Protein AF-A0A6B3EQY2-F1 (afdb_monomer)

Secondary structure (DSSP, 8-state):
-HHHHHHH-PPSSS-GGG--HHHHHHHHHHH-TTEEEEEEEEETTTEEEEEEEE--EEEEEEETTEEEEEETTS-EEEE-

Radius of gyration: 15.57 Å; Cα contacts (8 Å, |Δi|>4): 117; chains: 1; bounding box: 30×20×50 Å

Nearest PDB structures (foldseek):
  6h9o-assembly1_A  TM=8.066E-01  e=1.397E-03  Escherichia coli K-12
  2vh1-assembly1_A  TM=7.447E-01  e=1.586E-03  Escherichia coli
  8hhh-assembly1_Q  TM=7.662E-01  e=1.920E-03  Escherichia coli K-12
  2vh1-assembly2_B  TM=7.773E-01  e=1.920E-03  Escherichia coli
  6h9o-assembly2_C  TM=7.892E-01  e=4.395E-03  Escherichia coli K-12

Solvent-accessible surface area (backbone atoms only — not comparable to full-atom values): 4844 Å² total; per-residue (Å²): 108,71,66,57,55,63,45,37,57,74,77,78,96,58,63,73,87,76,57,62,41,65,64,30,30,54,47,25,54,74,68,36,59,55,42,68,46,61,47,53,44,82,37,80,96,82,45,72,44,78,48,76,42,70,57,57,70,74,45,76,45,82,58,93,95,29,38,38,33,21,30,90,85,70,49,76,47,49,75,88

Structure (mmCIF, N/CA/C/O backbone):
data_AF-A0A6B3EQY2-F1
#
_entry.id   AF-A0A6B3EQY2-F1
#
loop_
_atom_site.group_PDB
_atom_site.id
_atom_site.type_symbol
_atom_site.label_atom_id
_atom_site.label_alt_id
_atom_site.label_comp_id
_atom_site.label_asym_id
_atom_site.label_entity_id
_atom_site.label_seq_id
_atom_site.pdbx_PDB_ins_code
_atom_site.Cartn_x
_atom_site.Cartn_y
_atom_site.Cartn_z
_atom_site.occupancy
_atom_site.B_iso_or_equiv
_atom_site.auth_seq_id
_atom_site.auth_comp_id
_atom_site.auth_asym_id
_atom_site.auth_atom_id
_atom_site.pdbx_PDB_model_num
ATOM 1 N N . ARG A 1 1 ? -2.409 9.837 -2.649 1.00 77.44 1 ARG A N 1
ATOM 2 C CA . ARG A 1 1 ? -1.664 9.649 -3.927 1.00 77.44 1 ARG A CA 1
ATOM 3 C C . ARG A 1 1 ? -0.147 9.641 -3.742 1.00 77.44 1 ARG A C 1
ATOM 5 O O . ARG A 1 1 ? 0.432 8.589 -3.946 1.00 77.44 1 ARG A O 1
ATOM 12 N N . ARG A 1 2 ? 0.498 10.753 -3.342 1.00 87.50 2 ARG A N 1
ATOM 13 C CA . ARG A 1 2 ? 1.972 10.815 -3.200 1.00 87.50 2 ARG A CA 1
ATOM 14 C C . ARG A 1 2 ? 2.528 9.739 -2.256 1.00 87.50 2 ARG A C 1
ATOM 16 O O . ARG A 1 2 ? 3.543 9.133 -2.559 1.00 87.50 2 ARG A O 1
ATOM 23 N N . GLU A 1 3 ? 1.832 9.478 -1.154 1.00 89.31 3 GLU A N 1
ATOM 24 C CA . GLU A 1 3 ? 2.178 8.411 -0.207 1.00 89.31 3 GLU A CA 1
ATOM 25 C C . GLU A 1 3 ? 2.225 7.023 -0.872 1.00 89.31 3 GLU A C 1
ATOM 27 O O . GL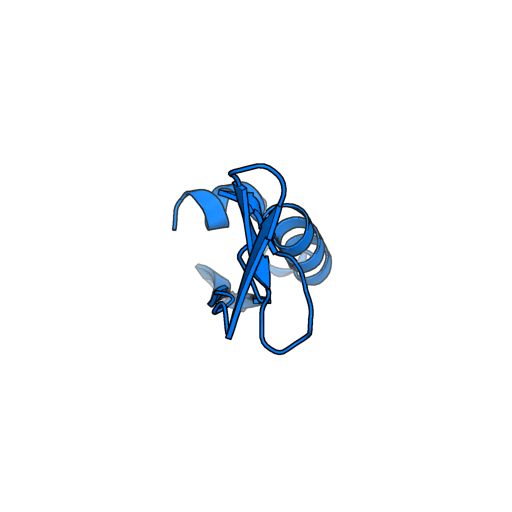U A 1 3 ? 3.203 6.302 -0.713 1.00 89.31 3 GLU A O 1
ATOM 32 N N . VAL A 1 4 ? 1.223 6.686 -1.695 1.00 90.31 4 VAL A N 1
ATOM 33 C CA . VAL A 1 4 ? 1.178 5.424 -2.458 1.00 90.31 4 VAL A CA 1
ATOM 34 C C . VAL A 1 4 ? 2.356 5.325 -3.424 1.00 90.31 4 VAL A C 1
ATOM 36 O O . VAL A 1 4 ? 3.043 4.310 -3.457 1.00 90.31 4 VAL A O 1
ATOM 39 N N . GLU A 1 5 ? 2.628 6.387 -4.181 1.00 91.00 5 GLU A N 1
ATOM 40 C CA . GLU A 1 5 ? 3.748 6.422 -5.130 1.00 91.00 5 GLU A CA 1
ATOM 41 C C . GLU A 1 5 ? 5.102 6.244 -4.410 1.00 91.00 5 GLU A C 1
ATOM 43 O O . GLU A 1 5 ? 5.964 5.502 -4.881 1.00 91.00 5 GLU A O 1
ATOM 48 N N . GLN A 1 6 ? 5.271 6.857 -3.233 1.00 91.31 6 GLN A N 1
ATOM 49 C CA . GLN A 1 6 ? 6.469 6.717 -2.395 1.00 91.31 6 GLN A CA 1
ATOM 50 C C . GLN A 1 6 ? 6.601 5.335 -1.747 1.00 91.31 6 GLN A C 1
ATOM 52 O O . GLN A 1 6 ? 7.718 4.839 -1.576 1.00 91.31 6 GLN A O 1
ATOM 57 N N . ALA A 1 7 ? 5.483 4.723 -1.356 1.00 91.81 7 ALA A N 1
ATOM 58 C CA . ALA A 1 7 ? 5.462 3.385 -0.782 1.00 91.81 7 ALA A CA 1
ATOM 59 C C . ALA A 1 7 ? 5.844 2.328 -1.821 1.00 91.81 7 ALA A C 1
ATOM 61 O O . ALA A 1 7 ? 6.680 1.475 -1.526 1.00 91.81 7 ALA A O 1
ATOM 62 N N . VAL A 1 8 ? 5.269 2.439 -3.024 1.00 91.88 8 VAL A N 1
ATOM 63 C CA . VAL A 1 8 ? 5.548 1.569 -4.172 1.00 91.88 8 VAL A CA 1
ATOM 64 C C . VAL A 1 8 ? 6.994 1.729 -4.632 1.00 91.88 8 VAL A C 1
ATOM 66 O O . VAL A 1 8 ? 7.651 0.728 -4.879 1.00 91.88 8 VAL A O 1
ATOM 69 N N . ALA A 1 9 ? 7.505 2.963 -4.722 1.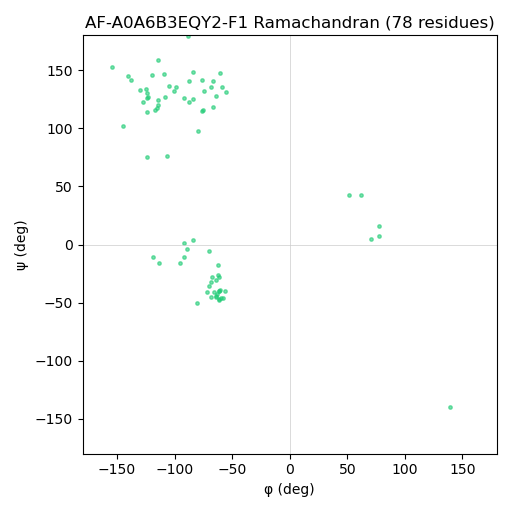00 90.75 9 ALA A N 1
ATOM 70 C CA . ALA A 1 9 ? 8.886 3.245 -5.127 1.00 90.75 9 ALA A CA 1
ATOM 71 C C . ALA A 1 9 ? 9.293 2.556 -6.451 1.00 90.75 9 ALA A C 1
ATOM 73 O O . ALA A 1 9 ? 10.394 2.019 -6.579 1.00 90.75 9 ALA A O 1
ATOM 74 N N . ALA A 1 10 ? 8.396 2.574 -7.447 1.00 91.38 10 ALA A N 1
ATOM 75 C CA . ALA A 1 10 ? 8.640 1.941 -8.741 1.00 91.38 10 ALA A CA 1
ATOM 76 C C . ALA A 1 10 ? 9.891 2.531 -9.428 1.00 91.38 10 ALA A C 1
ATOM 78 O O . ALA A 1 10 ? 10.040 3.763 -9.471 1.00 91.38 10 ALA A O 1
ATOM 79 N N . PRO A 1 11 ? 10.767 1.683 -10.001 1.00 90.75 11 PRO A N 1
ATOM 80 C CA . PRO A 1 11 ? 12.015 2.129 -10.603 1.00 90.75 11 PRO A CA 1
ATOM 81 C C . PRO A 1 11 ? 11.748 3.039 -11.807 1.00 90.75 11 PRO A C 1
ATOM 83 O O . PRO A 1 11 ? 10.995 2.700 -12.721 1.00 90.75 11 PRO A O 1
ATOM 86 N N . GLN A 1 12 ? 12.380 4.211 -11.805 1.00 90.75 12 GLN A N 1
ATOM 87 C CA . GLN A 1 12 ? 12.252 5.201 -12.874 1.00 90.75 12 GLN A CA 1
ATOM 88 C C . GLN A 1 12 ? 13.276 4.932 -13.981 1.00 90.75 12 GLN A C 1
ATOM 90 O O . GLN A 1 12 ? 14.413 4.556 -13.703 1.00 90.75 12 GLN A O 1
ATOM 95 N N . GLY A 1 13 ? 12.876 5.113 -15.242 1.00 89.88 13 GLY A N 1
ATOM 96 C CA . GLY A 1 13 ? 13.759 4.941 -16.406 1.00 89.88 13 GLY A CA 1
ATOM 97 C C . GLY A 1 13 ? 14.160 3.494 -16.724 1.00 89.88 13 GLY A C 1
ATOM 98 O O . GLY A 1 13 ? 14.953 3.270 -17.633 1.00 89.88 13 GLY A O 1
ATOM 99 N N . SER A 1 14 ? 13.620 2.510 -16.001 1.00 90.81 14 SER A N 1
ATOM 100 C CA . SER A 1 14 ? 13.863 1.089 -16.268 1.00 90.81 14 SER A CA 1
ATOM 101 C C . SER A 1 14 ? 12.921 0.550 -17.353 1.00 90.81 14 SER A C 1
ATOM 103 O O . SER A 1 14 ? 11.773 1.000 -17.435 1.00 90.81 14 SER A O 1
ATOM 105 N N . PRO A 1 15 ? 13.350 -0.434 -18.167 1.00 93.75 15 PRO A N 1
ATOM 106 C CA . PRO A 1 15 ? 12.459 -1.120 -19.095 1.00 93.75 15 PRO A CA 1
ATOM 107 C C . PRO A 1 15 ? 11.257 -1.721 -18.362 1.00 93.75 15 PRO A C 1
ATOM 109 O O . PRO A 1 15 ? 11.413 -2.440 -17.379 1.00 93.75 15 PRO A O 1
ATOM 112 N N . LEU A 1 16 ? 10.040 -1.488 -18.854 1.00 93.88 16 LEU A N 1
ATOM 113 C CA . LEU A 1 16 ? 8.831 -1.935 -18.152 1.00 93.88 16 LEU A CA 1
ATOM 114 C C . LEU A 1 16 ? 8.759 -3.469 -18.001 1.00 93.88 16 LEU A C 1
ATOM 116 O O . LEU A 1 16 ? 8.187 -3.978 -17.038 1.00 93.88 16 LEU A O 1
ATOM 120 N N . ILE A 1 17 ? 9.402 -4.210 -18.910 1.00 94.31 17 ILE A N 1
ATOM 121 C CA . ILE A 1 17 ? 9.515 -5.673 -18.846 1.00 94.31 17 ILE A CA 1
ATOM 122 C C . ILE A 1 17 ? 10.317 -6.158 -17.631 1.00 94.31 17 ILE A C 1
ATOM 124 O O . ILE A 1 17 ? 10.015 -7.221 -17.103 1.00 94.31 17 ILE A O 1
ATOM 128 N N . SER A 1 18 ? 11.295 -5.382 -17.155 1.00 93.38 18 SER A N 1
ATOM 129 C CA . SER A 1 18 ? 12.137 -5.757 -16.013 1.00 93.38 18 SER A CA 1
ATOM 130 C C . SER A 1 18 ? 11.560 -5.324 -14.665 1.00 93.38 18 SER A C 1
ATOM 132 O O . SER A 1 18 ? 12.158 -5.604 -13.633 1.00 93.38 18 SER A O 1
ATOM 134 N N . VAL A 1 19 ? 10.432 -4.608 -14.650 1.00 94.75 19 VAL A N 1
ATOM 135 C CA . VAL A 1 19 ? 9.778 -4.179 -13.407 1.00 94.75 19 VAL A CA 1
ATOM 136 C C . VAL A 1 19 ? 9.067 -5.371 -12.782 1.00 94.75 19 VAL A C 1
ATOM 138 O O . VAL A 1 19 ? 8.124 -5.881 -13.378 1.00 94.75 19 VAL A O 1
ATOM 141 N N . ASP A 1 20 ? 9.493 -5.796 -11.598 1.00 95.81 20 ASP A N 1
ATOM 142 C CA . ASP A 1 20 ? 8.821 -6.830 -10.806 1.00 95.81 20 ASP A CA 1
ATOM 143 C C . ASP A 1 20 ? 7.615 -6.225 -10.071 1.00 95.81 20 ASP A C 1
ATOM 145 O O . ASP A 1 20 ? 7.757 -5.558 -9.047 1.00 95.81 20 ASP A O 1
ATOM 149 N N . THR A 1 21 ? 6.421 -6.385 -10.639 1.00 96.25 21 THR A N 1
ATOM 150 C CA . THR A 1 21 ? 5.187 -5.816 -10.084 1.00 96.25 21 THR A CA 1
ATOM 151 C C . THR A 1 21 ? 4.769 -6.474 -8.775 1.00 96.25 21 THR A C 1
ATOM 153 O O . THR A 1 21 ? 4.265 -5.777 -7.898 1.00 96.25 21 THR A O 1
ATOM 156 N N . ASP A 1 22 ? 5.051 -7.763 -8.603 1.00 95.88 22 ASP A N 1
ATOM 157 C CA . ASP A 1 22 ? 4.643 -8.531 -7.425 1.00 95.88 22 ASP A CA 1
ATOM 158 C C . ASP A 1 22 ? 5.477 -8.107 -6.209 1.00 95.88 22 ASP A C 1
ATOM 160 O O . ASP A 1 22 ? 4.949 -7.878 -5.116 1.00 95.88 22 ASP A O 1
ATOM 164 N N . ALA A 1 23 ? 6.782 -7.891 -6.411 1.00 95.56 23 ALA A N 1
ATOM 165 C CA . ALA A 1 23 ? 7.650 -7.322 -5.384 1.00 95.56 23 ALA A CA 1
ATOM 166 C C . ALA A 1 23 ? 7.210 -5.903 -4.978 1.00 95.56 23 ALA A C 1
ATOM 168 O O . ALA A 1 23 ? 7.221 -5.559 -3.792 1.00 95.56 23 ALA A O 1
ATOM 169 N N . LEU A 1 24 ? 6.797 -5.070 -5.942 1.00 95.44 24 LEU A N 1
ATOM 170 C CA . LEU A 1 24 ? 6.281 -3.727 -5.657 1.00 95.44 24 LEU A CA 1
ATOM 171 C C . LEU A 1 24 ? 4.962 -3.774 -4.871 1.00 95.44 24 LEU A C 1
ATOM 173 O O . LEU A 1 24 ? 4.791 -2.991 -3.935 1.00 95.44 24 LEU A O 1
ATOM 177 N N . GLU A 1 25 ? 4.050 -4.687 -5.211 1.00 95.38 25 GLU A N 1
ATOM 178 C CA . GLU A 1 25 ? 2.795 -4.887 -4.479 1.00 95.38 25 GLU A CA 1
ATOM 179 C C . GLU A 1 25 ? 3.050 -5.303 -3.030 1.00 95.38 25 GLU A C 1
ATOM 181 O O . GLU A 1 25 ? 2.484 -4.707 -2.107 1.00 95.38 25 GLU A O 1
ATOM 186 N N . ALA A 1 26 ? 3.929 -6.286 -2.814 1.00 92.94 26 ALA A N 1
ATOM 187 C CA . ALA A 1 26 ?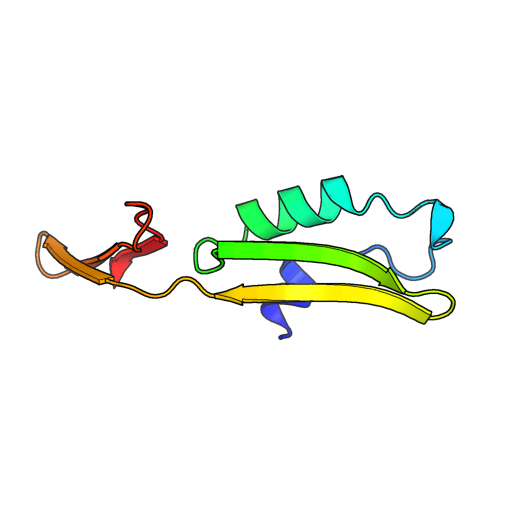 4.292 -6.757 -1.481 1.00 92.94 26 ALA A CA 1
ATOM 188 C C . ALA A 1 26 ? 4.894 -5.628 -0.627 1.00 92.94 26 ALA A C 1
ATOM 190 O O . ALA A 1 26 ? 4.474 -5.411 0.514 1.00 92.94 26 ALA A O 1
ATOM 191 N N . ASN A 1 27 ? 5.816 -4.851 -1.203 1.00 92.25 27 ASN A N 1
ATOM 192 C CA . ASN A 1 27 ? 6.432 -3.705 -0.533 1.00 92.25 27 ASN A CA 1
ATOM 193 C C . ASN A 1 27 ? 5.408 -2.613 -0.190 1.00 92.25 27 ASN A C 1
ATOM 195 O O . ASN 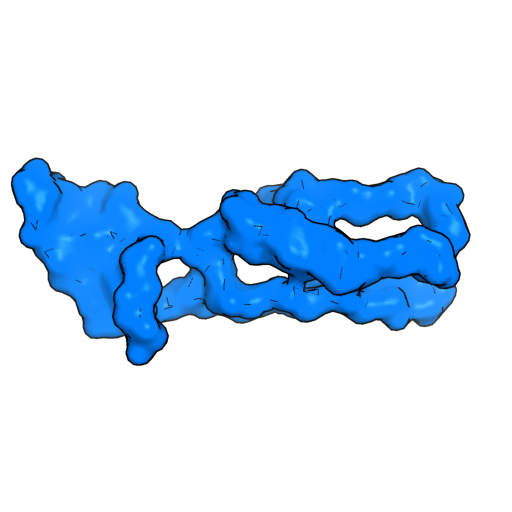A 1 27 ? 5.431 -2.069 0.917 1.00 92.25 27 ASN A O 1
ATOM 199 N N . ALA A 1 28 ? 4.489 -2.299 -1.106 1.00 93.62 28 ALA A N 1
ATOM 200 C CA . ALA A 1 28 ? 3.451 -1.301 -0.869 1.00 93.62 28 ALA A CA 1
ATOM 201 C C . ALA A 1 28 ? 2.494 -1.727 0.254 1.00 93.62 28 ALA A C 1
ATOM 203 O O . ALA A 1 28 ? 2.223 -0.932 1.156 1.00 93.62 28 ALA A O 1
ATOM 204 N N . ARG A 1 29 ? 2.042 -2.990 0.252 1.00 90.81 29 ARG A N 1
ATOM 205 C CA . ARG A 1 29 ? 1.170 -3.553 1.300 1.00 90.81 29 ARG A CA 1
ATOM 206 C C . ARG A 1 29 ? 1.829 -3.523 2.678 1.00 90.81 29 ARG A C 1
ATOM 208 O O . ARG A 1 29 ? 1.165 -3.200 3.657 1.00 90.81 29 ARG A O 1
ATOM 215 N N . ALA A 1 30 ? 3.130 -3.799 2.760 1.00 90.12 30 ALA A N 1
ATOM 216 C CA . ALA A 1 30 ? 3.868 -3.750 4.022 1.00 90.12 30 ALA A CA 1
ATOM 217 C C . ALA A 1 30 ? 4.000 -2.326 4.597 1.00 90.12 30 ALA A C 1
ATOM 219 O O . ALA A 1 30 ? 4.109 -2.157 5.810 1.00 90.12 30 ALA A O 1
ATOM 220 N N . ARG A 1 31 ? 4.001 -1.295 3.742 1.00 93.50 31 ARG A N 1
ATOM 221 C CA . ARG A 1 31 ? 4.215 0.108 4.144 1.00 93.50 31 ARG A CA 1
ATOM 222 C C . ARG A 1 31 ? 2.921 0.889 4.373 1.00 93.50 31 ARG A C 1
ATOM 224 O O . ARG A 1 31 ? 2.976 1.951 4.984 1.00 93.50 31 ARG A O 1
ATOM 231 N N . LEU A 1 32 ? 1.783 0.388 3.893 1.00 92.75 32 LEU A N 1
ATOM 232 C CA . LEU A 1 32 ? 0.495 1.087 3.909 1.00 92.75 32 LEU A CA 1
ATOM 233 C C . LEU A 1 32 ? -0.582 0.247 4.616 1.00 92.75 32 LEU A C 1
ATOM 235 O O . LEU A 1 32 ? -1.463 -0.302 3.955 1.00 92.75 32 LEU A O 1
ATOM 239 N N . PRO A 1 33 ? -0.565 0.156 5.959 1.00 91.25 33 PRO A N 1
ATOM 240 C CA . PRO A 1 33 ? -1.498 -0.692 6.707 1.00 91.25 33 PRO A CA 1
ATOM 241 C C . PRO A 1 33 ? -2.970 -0.298 6.509 1.00 91.25 33 PRO A C 1
ATOM 243 O O . PRO A 1 33 ? -3.843 -1.160 6.548 1.00 91.25 33 PRO A O 1
ATOM 246 N N . ARG A 1 34 ? -3.254 0.982 6.221 1.00 93.38 34 ARG A N 1
ATOM 247 C CA . ARG A 1 34 ? -4.612 1.480 5.928 1.00 93.38 34 ARG A CA 1
ATOM 248 C C . ARG A 1 34 ? -5.170 1.009 4.577 1.00 93.38 34 ARG A C 1
ATOM 250 O O . ARG A 1 34 ? -6.328 1.283 4.272 1.00 93.38 34 ARG A O 1
ATOM 257 N N . ILE A 1 35 ? -4.378 0.319 3.760 1.00 93.19 35 ILE A N 1
ATOM 258 C CA . ILE A 1 35 ? -4.801 -0.208 2.464 1.00 93.19 35 ILE A CA 1
ATOM 259 C C . ILE A 1 35 ? -5.159 -1.691 2.591 1.00 93.19 35 ILE A C 1
ATOM 261 O O . ILE A 1 35 ? -4.467 -2.485 3.231 1.00 93.19 35 ILE A O 1
ATOM 265 N N . GLU A 1 36 ? -6.282 -2.059 1.985 1.00 93.50 36 GLU A N 1
ATOM 266 C CA . GLU A 1 36 ? -6.784 -3.427 1.928 1.00 93.50 36 GLU A CA 1
ATOM 267 C C . GLU A 1 36 ? -6.060 -4.201 0.827 1.00 93.50 36 GLU A C 1
ATOM 269 O O . GLU A 1 36 ? -5.497 -5.274 1.063 1.00 93.50 36 GLU A O 1
ATOM 274 N N . SER A 1 37 ? -6.010 -3.607 -0.367 1.00 93.25 37 SER A N 1
ATOM 275 C CA . SER A 1 37 ? -5.323 -4.156 -1.526 1.00 93.25 37 SER A CA 1
ATOM 276 C C . SER A 1 37 ? -4.596 -3.081 -2.331 1.00 93.25 37 SER A C 1
ATOM 278 O O . SER A 1 37 ? -5.035 -1.935 -2.461 1.00 93.25 37 SER A O 1
ATOM 280 N N . VAL A 1 38 ? -3.455 -3.490 -2.878 1.00 95.69 38 VAL A N 1
ATOM 281 C CA . VAL A 1 38 ? -2.725 -2.780 -3.925 1.00 95.69 38 VAL A CA 1
ATOM 282 C C . VAL A 1 38 ? -2.559 -3.770 -5.067 1.00 95.69 38 VAL A C 1
ATOM 284 O O . VAL A 1 38 ? -2.130 -4.899 -4.820 1.00 95.69 38 VAL A O 1
ATOM 287 N N . GLU A 1 39 ? -2.904 -3.337 -6.273 1.00 96.50 39 GLU A N 1
ATOM 288 C CA . GLU A 1 39 ? -2.701 -4.072 -7.521 1.00 96.50 39 GLU A CA 1
ATOM 289 C C . GLU A 1 39 ? -1.869 -3.203 -8.466 1.00 96.50 39 GLU A C 1
ATOM 291 O O . GLU A 1 39 ? -2.210 -2.043 -8.728 1.00 96.50 39 GLU A O 1
ATOM 296 N N . ILE A 1 40 ? -0.771 -3.744 -8.979 1.00 96.44 40 ILE A N 1
ATOM 297 C CA . ILE A 1 40 ? 0.183 -3.056 -9.838 1.00 96.44 40 ILE A CA 1
ATOM 298 C C . ILE A 1 40 ? 0.325 -3.853 -11.122 1.00 96.44 40 ILE A C 1
ATOM 300 O O . ILE A 1 40 ? 0.873 -4.945 -11.159 1.00 96.44 40 ILE A O 1
ATOM 304 N N . ASN A 1 41 ? -0.111 -3.254 -12.223 1.00 95.88 41 ASN A N 1
ATOM 305 C CA . ASN A 1 41 ? -0.031 -3.875 -13.536 1.00 95.88 41 ASN A CA 1
ATOM 306 C C . ASN A 1 41 ? 0.813 -3.029 -14.482 1.00 95.88 41 ASN A C 1
ATOM 308 O O . ASN A 1 41 ? 0.779 -1.796 -14.446 1.00 95.88 41 ASN A O 1
ATOM 312 N N . ARG A 1 42 ? 1.547 -3.683 -15.385 1.00 95.38 42 ARG A N 1
ATOM 313 C CA . ARG A 1 42 ? 2.256 -2.990 -16.467 1.00 95.38 42 ARG A CA 1
ATOM 314 C C . ARG A 1 42 ? 1.233 -2.367 -17.417 1.00 95.38 42 ARG A C 1
ATOM 316 O O . ARG A 1 42 ? 0.449 -3.060 -18.054 1.00 95.38 42 ARG A O 1
ATOM 323 N N . SER A 1 43 ? 1.270 -1.049 -17.523 1.00 95.00 43 SER A N 1
ATOM 324 C CA . SER A 1 43 ? 0.443 -0.237 -18.408 1.00 95.00 43 SER A CA 1
ATOM 325 C C . SER A 1 43 ? 1.302 0.265 -19.562 1.00 95.00 43 SER A C 1
ATOM 327 O O . SER A 1 43 ? 1.735 1.420 -19.595 1.00 95.00 43 SER A O 1
ATOM 329 N N . TRP A 1 44 ? 1.575 -0.627 -20.507 1.00 93.50 44 TRP A N 1
ATOM 330 C CA . TRP A 1 44 ? 2.358 -0.308 -21.694 1.00 93.50 44 TRP A CA 1
ATOM 331 C C . TRP A 1 44 ? 1.712 0.803 -22.542 1.00 93.50 44 TRP A C 1
ATOM 333 O O . TRP A 1 44 ? 0.486 0.882 -22.608 1.00 93.50 44 TRP A O 1
ATOM 343 N N . PRO A 1 45 ? 2.520 1.638 -23.223 1.00 91.25 45 PRO A N 1
ATOM 344 C CA . PRO A 1 45 ? 3.978 1.779 -23.091 1.00 91.25 45 PRO A CA 1
ATOM 345 C C . PRO A 1 45 ? 4.401 2.713 -21.937 1.00 91.25 45 PRO A C 1
ATOM 347 O O . PRO A 1 45 ? 5.581 3.004 -21.783 1.00 91.25 45 PRO A O 1
ATOM 350 N N . HIS A 1 46 ? 3.450 3.224 -21.152 1.00 87.25 46 HIS A N 1
ATOM 351 C CA . HIS A 1 46 ? 3.626 4.430 -20.337 1.00 87.25 46 HIS A CA 1
ATOM 352 C C . HIS A 1 46 ? 4.117 4.197 -18.901 1.00 87.25 46 HIS A C 1
ATOM 354 O O . HIS A 1 46 ? 4.474 5.162 -18.230 1.00 87.25 46 HIS A O 1
ATOM 360 N N . GLY A 1 47 ? 4.138 2.956 -18.409 1.00 93.00 47 GLY A N 1
ATOM 361 C CA . GLY A 1 47 ? 4.639 2.635 -17.070 1.00 93.00 47 GLY A CA 1
ATOM 362 C C . GLY A 1 47 ? 3.777 1.599 -16.365 1.00 93.00 47 GLY A C 1
ATOM 363 O O . GLY A 1 47 ? 3.320 0.648 -16.988 1.00 93.00 47 GLY A O 1
ATOM 364 N N . VAL A 1 48 ? 3.536 1.777 -15.067 1.00 94.50 48 VAL A N 1
ATOM 365 C CA . VAL A 1 48 ? 2.651 0.908 -14.277 1.00 94.50 48 VAL A CA 1
ATOM 366 C C . VAL A 1 48 ? 1.363 1.633 -13.897 1.00 94.50 48 VAL A C 1
ATOM 368 O O . VAL A 1 48 ? 1.352 2.842 -13.668 1.00 94.50 48 VAL A O 1
ATOM 371 N N . ARG A 1 49 ? 0.268 0.883 -13.817 1.00 95.25 49 ARG A N 1
ATOM 372 C CA . ARG A 1 49 ? -0.998 1.315 -13.228 1.00 95.25 49 ARG A CA 1
ATOM 373 C C . ARG A 1 49 ? -1.090 0.735 -11.828 1.00 95.25 49 ARG A C 1
ATOM 375 O O . ARG A 1 49 ? -0.874 -0.459 -11.664 1.00 95.25 49 ARG A O 1
ATOM 382 N N . ILE A 1 50 ? -1.441 1.578 -10.865 1.00 95.50 50 ILE A N 1
ATOM 383 C CA . ILE A 1 50 ? -1.628 1.196 -9.466 1.00 95.50 50 ILE A CA 1
ATOM 384 C C . ILE A 1 50 ? -3.108 1.387 -9.135 1.00 95.50 50 ILE A C 1
ATOM 386 O O . ILE A 1 50 ? -3.621 2.503 -9.253 1.00 95.50 50 ILE A O 1
ATOM 390 N N . ALA A 1 51 ? -3.787 0.314 -8.746 1.00 95.81 51 ALA A N 1
ATOM 391 C CA . ALA A 1 51 ? -5.119 0.359 -8.162 1.00 95.81 51 ALA A CA 1
ATOM 392 C C . ALA A 1 51 ? -5.008 0.110 -6.655 1.00 95.81 51 ALA A C 1
ATOM 394 O O . ALA A 1 51 ? -4.240 -0.741 -6.210 1.00 95.81 51 ALA A O 1
ATOM 395 N N . VAL A 1 52 ? -5.737 0.904 -5.874 1.00 95.62 52 VAL A N 1
ATOM 396 C CA . VAL A 1 52 ? -5.694 0.882 -4.412 1.00 95.62 52 VAL A CA 1
ATOM 397 C C . VAL A 1 52 ? -7.112 0.803 -3.880 1.00 95.62 52 VAL A C 1
ATOM 399 O O . VAL A 1 52 ? -7.962 1.600 -4.281 1.00 95.62 52 VAL A O 1
ATOM 402 N N . THR A 1 53 ? -7.333 -0.096 -2.928 1.00 95.56 53 THR A N 1
ATOM 403 C CA . THR A 1 53 ? -8.566 -0.162 -2.143 1.00 95.56 53 THR A CA 1
ATOM 404 C C . THR A 1 53 ? -8.242 0.130 -0.686 1.00 95.56 53 THR A C 1
ATOM 406 O O . THR A 1 53 ? -7.478 -0.592 -0.054 1.00 95.56 53 THR A O 1
ATOM 409 N N . GLU A 1 54 ? -8.797 1.211 -0.146 1.00 94.31 54 GLU A N 1
ATOM 410 C CA . GLU A 1 54 ? -8.610 1.582 1.260 1.00 94.31 54 GLU A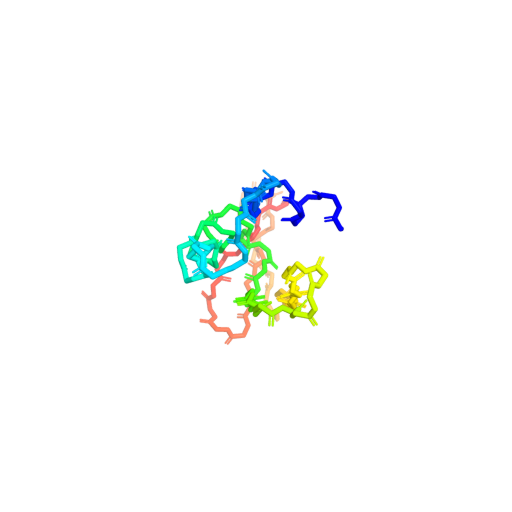 CA 1
ATOM 411 C C . GLU A 1 54 ? -9.455 0.699 2.185 1.00 94.31 54 GLU A C 1
ATOM 413 O O . GLU A 1 54 ? -10.610 0.397 1.871 1.00 94.31 54 GLU A O 1
ATOM 418 N N . ARG A 1 55 ? -8.899 0.335 3.349 1.00 96.06 55 ARG A N 1
ATOM 419 C CA . ARG A 1 55 ? -9.652 -0.379 4.386 1.00 96.06 55 ARG A CA 1
ATOM 420 C C . ARG A 1 55 ? -10.734 0.527 4.950 1.00 96.06 55 ARG A C 1
ATOM 422 O O . ARG A 1 55 ? -10.508 1.710 5.206 1.00 96.06 55 ARG A O 1
ATOM 429 N N . LYS A 1 56 ? -11.900 -0.060 5.209 1.00 95.69 56 LYS A N 1
ATOM 430 C CA . LYS A 1 56 ? -13.003 0.607 5.903 1.00 95.69 56 LYS A CA 1
ATOM 431 C C . LYS A 1 56 ? -13.160 0.020 7.303 1.00 95.69 56 LYS A C 1
ATOM 433 O O . LYS A 1 56 ? -13.288 -1.202 7.418 1.00 95.69 56 LYS A O 1
ATOM 438 N N . PRO A 1 57 ? -13.175 0.853 8.358 1.00 96.00 57 PRO A N 1
ATOM 439 C CA . PRO A 1 57 ? -13.441 0.357 9.695 1.00 96.00 57 PRO A CA 1
ATOM 440 C C . PRO A 1 57 ? -14.895 -0.105 9.786 1.00 96.00 57 PRO A C 1
ATOM 442 O O . PRO A 1 57 ? -15.808 0.588 9.335 1.00 96.00 57 PRO A O 1
ATOM 445 N N . VAL A 1 58 ? -15.107 -1.268 10.394 1.00 96.88 58 VAL A N 1
ATOM 446 C CA . VAL A 1 58 ? -16.444 -1.750 10.787 1.00 96.88 58 VAL A CA 1
ATOM 447 C C . VAL A 1 58 ? -16.592 -1.834 12.302 1.00 96.88 58 VAL A C 1
ATOM 449 O O . VAL A 1 58 ? -17.707 -1.914 12.810 1.00 96.88 58 VAL A O 1
ATOM 452 N N . LEU A 1 59 ? -15.471 -1.803 13.025 1.00 95.38 59 LEU A N 1
ATOM 453 C CA . LEU A 1 59 ? -15.416 -1.810 14.475 1.00 95.38 59 LEU A CA 1
ATOM 454 C C . LEU A 1 59 ? -14.363 -0.813 14.955 1.00 95.38 59 LEU A C 1
ATOM 456 O O . LEU A 1 59 ? -13.283 -0.693 14.376 1.00 95.38 59 LEU A O 1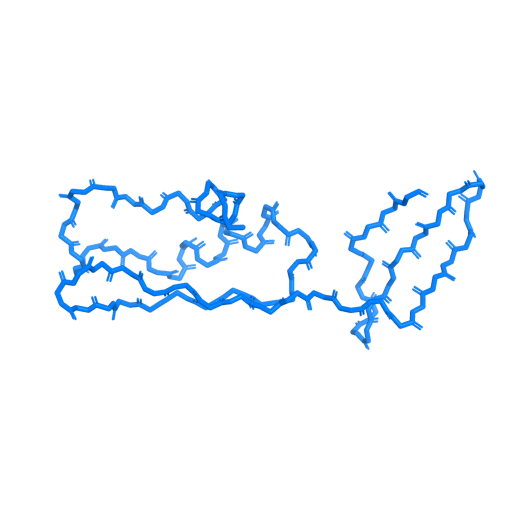
ATOM 460 N N . VAL A 1 60 ? -14.687 -0.135 16.053 1.00 94.94 60 VAL A N 1
ATOM 461 C CA . VAL A 1 60 ? -13.766 0.719 16.797 1.00 94.94 60 VAL A CA 1
ATOM 462 C C . VAL A 1 60 ? -13.729 0.223 18.238 1.00 94.94 60 VAL A C 1
ATOM 464 O O . VAL A 1 60 ? -14.777 0.077 18.868 1.00 94.94 60 VAL A O 1
ATOM 467 N N . ARG A 1 61 ? -12.534 -0.065 18.758 1.00 93.31 61 ARG A N 1
ATOM 468 C CA . ARG A 1 61 ? -12.336 -0.524 20.140 1.00 93.31 61 ARG A CA 1
ATOM 469 C C . ARG A 1 61 ? -11.565 0.517 20.934 1.00 93.3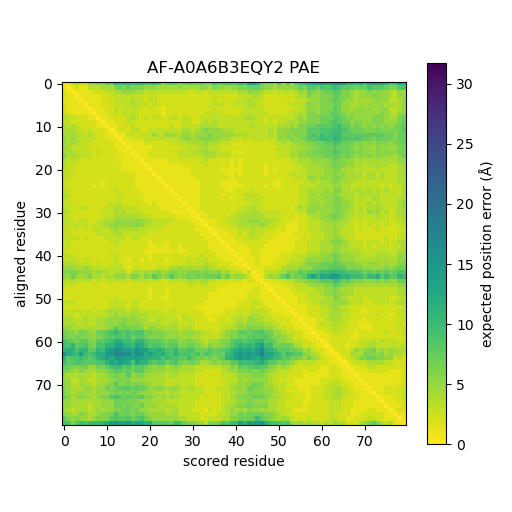1 61 ARG A C 1
ATOM 471 O O . ARG A 1 61 ? -10.434 0.837 20.585 1.00 93.31 61 ARG A O 1
ATOM 478 N N . GLU A 1 62 ? -12.130 0.966 22.048 1.00 93.75 62 GLU A N 1
ATOM 479 C CA . GLU A 1 62 ? -11.396 1.794 23.003 1.00 93.75 62 GLU A CA 1
ATOM 480 C C . GLU A 1 62 ? -10.401 0.945 23.812 1.00 93.75 62 GLU A C 1
ATOM 482 O O . GLU A 1 62 ? -10.741 -0.116 24.346 1.00 93.75 62 GLU A O 1
ATOM 487 N N . LYS A 1 63 ? -9.156 1.416 23.917 1.00 90.56 63 LYS A N 1
ATOM 488 C CA . LYS A 1 63 ? -8.105 0.809 24.732 1.00 90.56 63 LYS A CA 1
ATOM 489 C C . LYS A 1 63 ? -7.211 1.891 25.333 1.00 90.56 63 LYS A C 1
ATOM 491 O O . LYS A 1 63 ? -6.324 2.422 24.672 1.00 90.56 63 LYS A O 1
ATOM 496 N N . GLY A 1 64 ? -7.421 2.189 26.616 1.00 89.56 64 GLY A N 1
ATOM 497 C CA . GLY A 1 64 ? -6.584 3.137 27.360 1.00 89.56 64 GLY A CA 1
ATOM 498 C C . GLY A 1 64 ? -6.625 4.561 26.795 1.00 89.56 64 GLY A C 1
ATOM 499 O O . GLY A 1 64 ? -5.574 5.183 26.657 1.00 89.56 64 GLY A O 1
ATOM 500 N N . GLY A 1 65 ? -7.815 5.047 26.421 1.00 92.75 65 GLY A N 1
ATOM 501 C CA . GLY A 1 65 ? -8.012 6.384 25.846 1.00 92.75 65 GLY A CA 1
ATOM 502 C C . GLY A 1 65 ? -7.618 6.524 24.371 1.00 92.75 65 GLY A C 1
ATOM 503 O O . GLY A 1 65 ? -7.618 7.637 23.856 1.00 92.75 65 GLY A O 1
ATOM 504 N N . LYS A 1 66 ? -7.275 5.416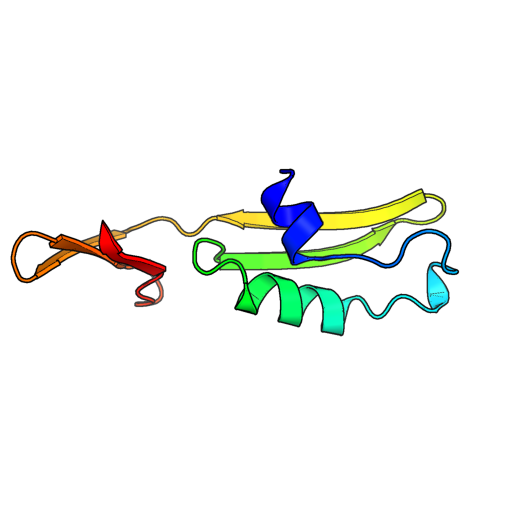 23.704 1.00 94.44 66 LYS A N 1
ATOM 505 C CA . LYS A 1 66 ? -7.028 5.337 22.257 1.00 94.44 66 LYS A CA 1
ATOM 506 C C . LYS A 1 66 ? -8.075 4.470 21.581 1.00 94.44 66 LYS A C 1
ATOM 508 O O . LYS A 1 66 ? -8.665 3.606 22.234 1.00 94.44 66 LYS A O 1
ATOM 513 N N . PHE A 1 67 ? -8.254 4.651 20.282 1.00 94.00 67 PHE A N 1
ATOM 514 C CA . PHE A 1 67 ? -9.235 3.917 19.494 1.00 94.00 67 PHE A CA 1
ATOM 515 C C . PHE A 1 67 ? -8.548 3.078 18.420 1.00 94.00 67 PHE A C 1
ATOM 517 O O . PHE A 1 67 ? -7.917 3.605 17.508 1.00 94.00 67 PHE A O 1
ATOM 524 N N . ASP A 1 68 ? -8.680 1.757 18.529 1.00 95.50 68 ASP A N 1
ATOM 525 C CA . ASP A 1 68 ? -8.225 0.819 17.505 1.00 95.50 68 ASP A CA 1
ATOM 526 C C . ASP A 1 68 ? -9.306 0.672 16.423 1.00 95.50 68 ASP A C 1
ATOM 528 O O . ASP A 1 68 ? -10.446 0.314 16.732 1.00 95.50 68 ASP A O 1
ATOM 532 N N . GLU A 1 69 ? -8.944 0.904 15.161 1.00 96.25 69 GLU A N 1
ATOM 533 C CA . GLU A 1 69 ? -9.799 0.687 13.989 1.00 96.25 69 GLU A CA 1
ATOM 534 C C . GLU A 1 69 ? -9.578 -0.725 13.426 1.00 96.25 69 GLU A C 1
ATOM 536 O O . GLU A 1 69 ? -8.446 -1.116 13.112 1.00 96.25 69 GLU A O 1
ATOM 541 N N . VAL A 1 70 ? -10.668 -1.484 13.281 1.00 95.75 70 VAL A N 1
ATOM 542 C CA . VAL A 1 70 ? -10.662 -2.857 12.762 1.00 95.75 70 VAL A CA 1
ATOM 543 C C . VAL A 1 70 ? -11.615 -2.967 11.577 1.00 95.75 70 VAL A C 1
ATOM 545 O O . VAL A 1 70 ? -12.746 -2.471 11.615 1.00 95.75 70 VAL A O 1
ATOM 548 N N . ASP A 1 71 ? -11.154 -3.607 10.507 1.00 96.00 71 ASP A N 1
ATOM 549 C CA . ASP A 1 71 ? -11.954 -3.820 9.301 1.00 96.00 71 ASP A CA 1
ATOM 550 C C . ASP A 1 71 ? -12.783 -5.116 9.337 1.00 96.00 71 ASP A C 1
ATOM 552 O O . ASP A 1 71 ? -12.753 -5.889 10.297 1.00 96.00 71 ASP A O 1
ATOM 556 N N . ALA A 1 72 ? -13.545 -5.358 8.267 1.00 95.81 72 ALA A N 1
ATOM 557 C CA . ALA A 1 72 ? -14.408 -6.534 8.130 1.00 95.81 72 ALA A CA 1
ATOM 558 C C . ALA A 1 72 ? -13.654 -7.877 8.124 1.00 95.81 72 ALA A C 1
ATOM 560 O O . ALA A 1 72 ? -14.267 -8.916 8.362 1.00 95.81 72 ALA A O 1
ATOM 561 N N . HIS A 1 73 ? -12.340 -7.865 7.888 1.00 94.06 73 HIS A N 1
ATOM 562 C CA . HIS A 1 73 ? -11.481 -9.048 7.921 1.00 94.06 73 HIS A CA 1
ATOM 563 C C . HIS A 1 73 ? -10.861 -9.288 9.305 1.00 94.06 73 HIS A C 1
ATOM 565 O O . HIS A 1 73 ? -10.089 -10.230 9.478 1.00 94.06 73 HIS A O 1
ATOM 571 N N . GLY A 1 74 ? -11.177 -8.447 10.296 1.00 94.25 74 GLY A N 1
ATO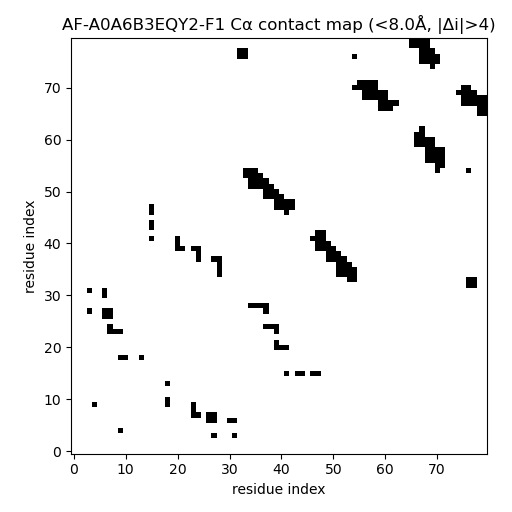M 572 C CA . GLY A 1 74 ? -10.609 -8.531 11.639 1.00 94.25 74 GLY A CA 1
ATOM 573 C C . GLY A 1 74 ? -9.184 -7.981 11.740 1.00 94.25 74 GLY A C 1
ATOM 574 O O . GLY A 1 74 ? -8.496 -8.258 12.723 1.00 94.25 74 GLY A O 1
ATOM 575 N N . VAL A 1 75 ? -8.720 -7.208 10.753 1.00 93.88 75 VAL A N 1
ATOM 576 C CA . VAL A 1 75 ? -7.375 -6.619 10.756 1.00 93.88 75 VAL A CA 1
ATOM 577 C C . VAL A 1 75 ? -7.402 -5.274 11.476 1.00 93.88 75 VAL A C 1
ATOM 579 O O . VAL A 1 75 ? -8.122 -4.363 11.073 1.00 93.88 75 VAL A O 1
ATOM 582 N N . LEU A 1 76 ? -6.581 -5.135 12.523 1.00 94.00 76 LEU A N 1
ATOM 583 C CA . LEU A 1 76 ? -6.292 -3.844 13.149 1.00 94.00 76 LEU A CA 1
ATOM 584 C C . LEU A 1 76 ? -5.322 -3.080 12.250 1.00 94.00 76 LEU A C 1
ATOM 586 O O . LEU A 1 76 ? -4.184 -3.513 12.064 1.00 94.00 76 LEU A O 1
ATOM 590 N N . PHE A 1 77 ? -5.769 -1.955 11.696 1.00 92.75 77 PHE A N 1
ATOM 591 C CA . PHE A 1 77 ? -4.986 -1.196 10.714 1.00 92.75 77 PHE A CA 1
ATOM 592 C C . PHE A 1 77 ? -4.632 0.229 11.155 1.00 92.75 77 PHE A C 1
ATOM 594 O O . PHE A 1 77 ? -3.800 0.875 10.513 1.00 92.75 77 PHE A O 1
ATOM 601 N N . ALA A 1 78 ? -5.227 0.723 12.243 1.00 92.69 78 ALA A N 1
ATOM 602 C CA . ALA A 1 78 ? -4.870 2.000 12.847 1.00 92.69 78 ALA A CA 1
ATOM 603 C C . ALA A 1 78 ? -5.204 2.044 14.343 1.00 92.69 78 ALA A C 1
ATOM 605 O O . ALA A 1 78 ? -6.140 1.391 14.800 1.00 92.69 78 ALA A O 1
ATOM 606 N N . THR A 1 79 ? -4.452 2.867 15.072 1.00 93.44 79 THR A N 1
ATOM 607 C CA . THR A 1 79 ? -4.769 3.302 16.434 1.00 93.44 79 THR A CA 1
ATOM 608 C C . THR A 1 79 ? -4.705 4.824 16.441 1.00 93.44 79 THR A C 1
ATOM 610 O O . THR A 1 79 ? -3.664 5.383 16.079 1.00 93.44 79 THR A O 1
ATOM 613 N N . VAL A 1 80 ? -5.801 5.477 16.825 1.00 90.31 80 VAL A N 1
ATOM 614 C CA . VAL A 1 80 ? -5.930 6.943 16.897 1.00 90.31 80 VAL A CA 1
ATOM 615 C C . VAL A 1 80 ? -6.125 7.436 18.323 1.00 90.31 80 VAL A C 1
ATOM 617 O O . VAL A 1 80 ? -6.616 6.652 19.171 1.00 90.31 80 VAL A O 1
#

Mean predicted aligned error: 3.7 Å

Foldseek 3Di:
DVLLCVQLVFDPPDQQVPTDQVVSQVSSCVRQLQWPGWGWDADPPPHIDIDTHGFDFPDWDDDPNWIFGAGPVRDGRDID

pLDDT: mean 93.3, std 2.84, range [77.44, 96.88]

Sequence (80 aa):
RREVEQAVAAPQGSPLISVDTDALEANARARLPRIESVEINRSWPHGVRIAVTERKPVLVREKGGKFDEVDAHGVLFATV